Protein AF-U3U1F2-F1 (afdb_monomer_lite)

Secondary structure (DSSP, 8-state):
--HHHHHHHHHS-PPP-------SSS-HHHHHHHHHH---HHHHHHHHHHTTSTTTT---TT-PPPPPPPHHHHHHHHHHHHHHHHHHHHTT--SS--EE-TT-PEEPHHHHT-HHHHHHHHHHHTTS-HHHHHHHHHHHTT--

Foldseek 3Di:
DPVLVVVVVVPDPDDDQDEPPPPPDPCSLVLQLVLQQDPDVVVSVVSVVLCPPPCNPPDDPPPDDDDDGDPVSSVVSSVSRVVSNVVCVVVPPPDPPFDADPVGDTDDPVVSVPVVVVVVLCVVPVVDDPVRVVVVCVVVVPPD

pLDDT: mean 78.02, std 14.16, range [33.44, 95.81]

Sequence (144 aa):
MEPAIERLAQEYNVIIFPVSVVNDGGDAVEKIVPLLCQKDPVRRATGWQALFRADAGMSVPGHAAGAPIDAACQKAAKAAVAVNDLGFRQFGFEGTPWVLTDTGFRLSTGLLAEPARIDLFLKTTDPMSPEQADRFLKTVNTRE

Structure (mmCIF, N/CA/C/O backbone):
data_AF-U3U1F2-F1
#
_entry.id   AF-U3U1F2-F1
#
loop_
_atom_site.group_PDB
_atom_site.id
_atom_site.type_symbol
_atom_site.label_atom_id
_atom_site.label_alt_id
_atom_site.label_comp_id
_atom_site.label_asym_id
_atom_site.label_entity_id
_atom_site.label_seq_id
_atom_site.pdbx_PDB_ins_code
_atom_site.Cartn_x
_atom_site.Cartn_y
_atom_site.Cartn_z
_atom_site.occupancy
_atom_site.B_iso_or_equiv
_atom_site.auth_seq_id
_atom_site.auth_comp_id
_atom_site.auth_asym_id
_atom_site.auth_atom_id
_atom_site.pdbx_PDB_model_num
ATOM 1 N N . MET A 1 1 ? -5.049 3.228 -8.325 1.00 64.44 1 MET A N 1
ATOM 2 C CA . MET A 1 1 ? -5.112 2.682 -6.954 1.00 64.44 1 MET A CA 1
ATOM 3 C C . MET A 1 1 ? -6.577 2.446 -6.650 1.00 64.44 1 MET A C 1
ATOM 5 O O . MET A 1 1 ? -7.394 3.098 -7.291 1.00 64.44 1 MET A O 1
ATOM 9 N N . GLU A 1 2 ? -6.944 1.515 -5.771 1.00 70.44 2 GLU A N 1
ATOM 10 C CA . GLU A 1 2 ? -8.364 1.376 -5.423 1.00 70.44 2 GLU A CA 1
ATOM 11 C C . GLU A 1 2 ? -8.921 2.718 -4.902 1.00 70.44 2 GLU A C 1
ATOM 13 O O . GLU A 1 2 ? -8.243 3.369 -4.097 1.00 70.44 2 GLU A O 1
ATOM 18 N N . PRO A 1 3 ? -10.125 3.154 -5.329 1.00 75.50 3 PRO A N 1
ATOM 19 C CA . PRO A 1 3 ? -10.642 4.494 -5.023 1.00 75.50 3 PRO A CA 1
ATOM 20 C C . PRO A 1 3 ? -10.702 4.828 -3.527 1.00 75.50 3 PRO A C 1
ATOM 22 O O . PRO A 1 3 ? -10.510 5.978 -3.136 1.00 75.50 3 PRO A O 1
ATOM 25 N N . ALA A 1 4 ? -10.947 3.824 -2.681 1.00 75.19 4 ALA A N 1
ATOM 26 C CA . ALA A 1 4 ? -10.991 3.994 -1.232 1.00 75.19 4 ALA A CA 1
ATOM 27 C C . ALA A 1 4 ? -9.611 4.357 -0.650 1.00 75.19 4 ALA A C 1
ATOM 29 O O . ALA A 1 4 ? -9.498 5.274 0.161 1.00 75.19 4 ALA A O 1
ATOM 30 N N . ILE A 1 5 ? -8.544 3.706 -1.127 1.00 80.06 5 ILE A N 1
ATOM 31 C CA . ILE A 1 5 ? -7.164 4.002 -0.715 1.00 80.06 5 ILE A CA 1
ATOM 32 C C . ILE A 1 5 ? -6.702 5.350 -1.280 1.00 80.06 5 ILE A C 1
ATOM 34 O O . ILE A 1 5 ? -5.983 6.085 -0.612 1.00 80.06 5 ILE A O 1
ATOM 38 N N . GLU A 1 6 ? -7.128 5.706 -2.496 1.00 80.00 6 GLU A N 1
ATOM 39 C CA . GLU A 1 6 ? -6.834 7.020 -3.081 1.00 80.00 6 GLU A CA 1
ATOM 40 C C . GLU A 1 6 ? -7.444 8.163 -2.279 1.00 80.00 6 GLU A C 1
ATOM 42 O O . GLU A 1 6 ? -6.756 9.145 -2.011 1.00 80.00 6 GLU A O 1
ATOM 47 N N . ARG A 1 7 ? -8.690 8.008 -1.828 1.00 78.62 7 ARG A N 1
ATOM 48 C CA . ARG A 1 7 ? -9.313 8.967 -0.915 1.00 78.62 7 ARG A CA 1
ATOM 49 C C . ARG A 1 7 ? -8.570 9.032 0.420 1.00 78.62 7 ARG A C 1
ATOM 51 O O . ARG A 1 7 ? -8.290 10.128 0.888 1.00 78.62 7 ARG A O 1
ATOM 58 N N . LEU A 1 8 ? -8.193 7.888 0.996 1.00 80.19 8 LEU A N 1
ATOM 59 C CA . LEU A 1 8 ? -7.416 7.850 2.240 1.00 80.19 8 LEU A CA 1
ATOM 60 C C . LEU A 1 8 ? -6.084 8.606 2.109 1.00 80.19 8 LEU A C 1
ATOM 62 O O . LEU A 1 8 ? -5.709 9.358 3.003 1.00 80.19 8 LEU A O 1
ATOM 66 N N . ALA A 1 9 ? -5.403 8.462 0.971 1.00 82.69 9 ALA A N 1
ATOM 67 C CA . ALA A 1 9 ? -4.129 9.120 0.693 1.00 82.69 9 ALA A CA 1
ATOM 68 C C . ALA A 1 9 ? -4.221 10.655 0.557 1.00 82.69 9 ALA A C 1
ATOM 70 O O . ALA A 1 9 ? -3.186 11.317 0.518 1.00 82.69 9 ALA A O 1
ATOM 71 N N . GLN A 1 10 ? -5.428 11.232 0.472 1.00 83.12 10 GLN A N 1
ATOM 72 C CA . GLN A 1 10 ? -5.620 12.690 0.491 1.00 83.12 10 GLN A CA 1
ATOM 73 C C . GLN A 1 10 ? -5.519 13.275 1.904 1.00 83.12 10 GLN A C 1
ATOM 75 O O . GLN A 1 10 ? -5.173 14.445 2.052 1.00 83.12 10 GLN A O 1
ATOM 80 N N . GLU A 1 11 ? -5.818 12.471 2.924 1.00 82.88 11 GLU A N 1
ATOM 81 C CA . GLU A 1 11 ? -5.876 12.903 4.326 1.00 82.88 11 GLU A CA 1
ATOM 82 C C . GLU A 1 11 ? -4.758 12.276 5.175 1.00 82.88 11 GLU A C 1
ATOM 84 O O . GLU A 1 11 ? -4.322 12.871 6.160 1.00 82.88 11 GLU A O 1
ATOM 89 N N . TYR A 1 12 ? -4.245 11.110 4.769 1.00 84.38 12 TYR A N 1
ATOM 90 C CA . TYR A 1 12 ? -3.254 10.338 5.515 1.00 84.38 12 TYR A CA 1
ATOM 91 C C . TYR A 1 12 ? -2.068 9.912 4.651 1.00 84.38 12 TYR A C 1
ATOM 93 O O . TYR A 1 12 ? -2.173 9.705 3.442 1.00 84.38 12 TYR A O 1
ATOM 101 N N . ASN A 1 13 ? -0.927 9.685 5.304 1.00 86.44 13 ASN A N 1
ATOM 102 C CA . ASN A 1 13 ? 0.215 9.042 4.666 1.00 86.44 13 ASN A CA 1
ATOM 103 C C . ASN A 1 13 ? -0.053 7.541 4.516 1.00 86.44 13 ASN A C 1
ATOM 105 O O . ASN A 1 13 ? -0.074 6.806 5.501 1.00 86.44 13 ASN A O 1
ATOM 109 N N . VAL A 1 14 ? -0.215 7.079 3.278 1.00 86.69 14 VAL A N 1
ATOM 110 C CA . VAL A 1 14 ? -0.409 5.656 2.974 1.00 86.69 14 VAL A CA 1
ATOM 111 C C . VAL A 1 14 ? 0.924 5.023 2.581 1.00 86.69 14 VAL A C 1
ATOM 113 O O . VAL A 1 14 ? 1.547 5.419 1.594 1.00 86.69 14 VAL A O 1
ATOM 116 N N . ILE A 1 15 ? 1.346 4.007 3.335 1.00 89.81 15 ILE A N 1
ATOM 117 C CA . ILE A 1 15 ? 2.518 3.185 3.013 1.00 89.81 15 ILE A CA 1
ATOM 118 C C . ILE A 1 15 ? 2.037 1.892 2.356 1.00 89.81 15 ILE A C 1
ATOM 120 O O . ILE A 1 15 ? 1.273 1.129 2.941 1.00 89.81 15 ILE A O 1
ATOM 124 N N . ILE A 1 16 ? 2.500 1.643 1.132 1.00 89.19 16 ILE A N 1
ATOM 125 C CA . ILE A 1 16 ? 2.131 0.455 0.359 1.00 89.19 16 ILE A CA 1
ATOM 126 C C . ILE A 1 16 ? 3.230 -0.597 0.502 1.00 89.19 16 ILE A C 1
ATOM 128 O O . ILE A 1 16 ? 4.377 -0.360 0.119 1.00 89.19 16 ILE A O 1
ATOM 132 N N . PHE A 1 17 ? 2.854 -1.779 0.987 1.00 91.94 17 PHE A N 1
ATOM 133 C CA . PHE A 1 17 ? 3.695 -2.975 1.003 1.00 91.94 17 PHE A CA 1
ATOM 134 C C . PHE A 1 17 ? 3.215 -3.929 -0.094 1.00 91.94 17 PHE A C 1
ATOM 136 O O . PHE A 1 17 ? 2.248 -4.662 0.114 1.00 91.94 17 PHE A O 1
ATOM 143 N N . PRO A 1 18 ? 3.822 -3.898 -1.292 1.00 91.00 18 PRO A N 1
ATOM 144 C CA . PRO A 1 18 ? 3.347 -4.717 -2.393 1.00 91.00 18 PRO A CA 1
ATOM 145 C C . PRO A 1 18 ? 3.671 -6.193 -2.170 1.00 91.00 18 PRO A C 1
ATOM 147 O O . PRO A 1 18 ? 4.770 -6.532 -1.723 1.00 91.00 18 PRO A O 1
ATOM 150 N N . VAL A 1 19 ? 2.719 -7.041 -2.544 1.00 91.00 19 VAL A N 1
ATOM 151 C CA . VAL A 1 19 ? 2.785 -8.504 -2.486 1.00 91.00 19 VAL A CA 1
ATOM 152 C C . VAL A 1 19 ? 2.501 -9.093 -3.868 1.00 91.00 19 VAL A C 1
ATOM 154 O O . VAL A 1 19 ? 1.889 -8.440 -4.713 1.00 91.00 19 VAL A O 1
ATOM 157 N N . SER A 1 20 ? 2.942 -10.326 -4.102 1.00 87.62 20 SER A N 1
ATOM 158 C CA . SER A 1 20 ? 2.751 -11.087 -5.345 1.00 87.62 20 SER A CA 1
ATOM 159 C C . SER A 1 20 ? 1.801 -12.284 -5.190 1.00 87.62 20 SER A C 1
ATOM 161 O O . SER A 1 20 ? 1.759 -13.175 -6.030 1.00 87.62 20 SER A O 1
ATOM 163 N N . VAL A 1 21 ? 1.019 -12.310 -4.106 1.00 76.31 21 VAL A N 1
ATOM 164 C CA . VAL A 1 21 ? 0.185 -13.456 -3.697 1.00 76.31 21 VAL A CA 1
ATOM 165 C C . VAL A 1 21 ? -1.023 -13.736 -4.600 1.00 76.31 21 VAL A C 1
ATOM 167 O O . VAL A 1 21 ? -1.536 -14.853 -4.584 1.00 76.31 21 VAL A O 1
ATOM 170 N N . VAL A 1 22 ? -1.460 -12.759 -5.400 1.00 64.31 22 VAL A N 1
ATOM 171 C CA . VAL A 1 22 ? -2.553 -12.918 -6.368 1.00 64.31 22 VAL A CA 1
ATOM 172 C C . VAL A 1 22 ? -1.946 -13.283 -7.726 1.00 64.31 22 VAL A C 1
ATOM 174 O O . VAL A 1 22 ? -1.434 -12.430 -8.449 1.00 64.31 22 VAL A O 1
ATOM 177 N N . ASN A 1 23 ? -1.958 -14.575 -8.056 1.00 52.53 23 ASN A N 1
ATOM 178 C CA . ASN A 1 23 ? -1.383 -15.132 -9.288 1.00 52.53 23 ASN A CA 1
ATOM 179 C C . ASN A 1 23 ? -2.343 -15.037 -10.494 1.00 52.53 23 ASN A C 1
ATOM 181 O O . ASN A 1 23 ? -2.413 -15.953 -11.312 1.00 52.53 23 ASN A O 1
ATOM 185 N N . ASP A 1 24 ? -3.045 -13.917 -10.657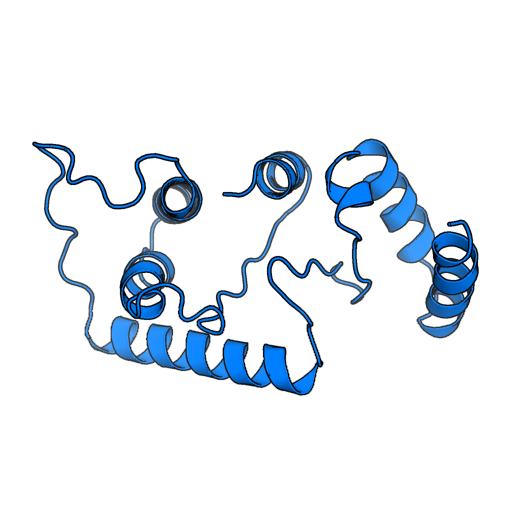 1.00 51.47 24 ASP A N 1
ATOM 186 C CA . ASP A 1 24 ? -4.050 -13.727 -11.718 1.00 51.47 24 ASP A CA 1
ATOM 187 C C . ASP A 1 24 ? -3.418 -13.368 -13.086 1.00 51.47 24 ASP A C 1
ATOM 189 O O . ASP A 1 24 ? -3.972 -12.587 -13.856 1.00 51.47 24 ASP A O 1
ATOM 193 N N . GLY A 1 25 ? -2.227 -13.899 -13.403 1.00 49.56 25 GLY A N 1
ATOM 194 C CA . GLY A 1 25 ? -1.560 -13.640 -14.692 1.00 49.56 25 GLY A CA 1
ATOM 195 C C . GLY A 1 25 ? -0.026 -13.614 -14.705 1.00 49.56 25 GLY A C 1
ATOM 196 O O . GLY A 1 25 ? 0.555 -13.469 -15.774 1.00 49.56 25 GLY A O 1
ATOM 197 N N . GLY A 1 26 ? 0.644 -13.787 -13.559 1.00 54.28 26 GLY A N 1
ATOM 198 C CA . GLY A 1 26 ? 2.067 -14.166 -13.494 1.00 54.28 26 GLY A CA 1
ATOM 199 C C . GLY A 1 26 ? 3.134 -13.060 -13.565 1.00 54.28 26 GLY A C 1
ATOM 200 O O . GLY A 1 26 ? 4.314 -13.393 -13.515 1.00 54.28 26 GLY A O 1
ATOM 201 N N . ASP A 1 27 ? 2.782 -11.771 -13.616 1.00 73.69 27 ASP A N 1
ATOM 202 C CA . ASP A 1 27 ? 3.761 -10.680 -13.822 1.00 73.69 27 ASP A CA 1
ATOM 203 C C . ASP A 1 27 ? 3.747 -9.569 -12.749 1.00 73.69 27 ASP A C 1
ATOM 205 O O . ASP A 1 27 ? 4.385 -8.527 -12.925 1.00 73.69 27 ASP A O 1
ATOM 209 N N . ALA A 1 28 ? 3.056 -9.762 -11.616 1.00 79.88 28 ALA A N 1
ATOM 210 C CA . ALA A 1 28 ? 2.894 -8.725 -10.588 1.00 79.88 28 ALA A CA 1
ATOM 211 C C . ALA A 1 28 ? 4.242 -8.123 -10.144 1.00 79.88 28 ALA A C 1
ATOM 213 O O . ALA A 1 28 ? 4.401 -6.904 -10.066 1.00 79.88 28 ALA A O 1
ATOM 214 N N . VAL A 1 29 ? 5.252 -8.975 -9.937 1.00 87.06 29 VAL A N 1
ATOM 215 C CA . VAL A 1 29 ? 6.614 -8.550 -9.579 1.00 87.06 29 VAL A CA 1
ATOM 216 C C . VAL A 1 29 ? 7.233 -7.666 -10.667 1.00 87.06 29 VAL A C 1
ATOM 218 O O . VAL A 1 29 ? 7.885 -6.674 -10.347 1.00 87.06 29 VAL A O 1
ATOM 221 N N . GLU A 1 30 ? 7.024 -7.980 -11.946 1.00 84.94 30 GLU A N 1
ATOM 222 C CA . GLU A 1 30 ? 7.571 -7.211 -13.071 1.00 84.94 30 GLU A CA 1
ATOM 223 C C . GLU A 1 30 ? 6.943 -5.820 -13.173 1.00 84.94 30 GLU A C 1
ATOM 225 O O . GLU A 1 30 ? 7.642 -4.856 -13.478 1.00 84.94 30 GLU A O 1
ATOM 230 N N . LYS A 1 31 ? 5.657 -5.695 -12.832 1.00 84.19 31 LYS A N 1
ATOM 231 C CA . LYS A 1 31 ? 4.939 -4.413 -12.754 1.00 84.19 31 LYS A CA 1
ATOM 232 C C . LYS A 1 31 ? 5.325 -3.583 -11.525 1.00 84.19 31 LYS A C 1
ATOM 234 O O . LYS A 1 31 ? 5.408 -2.359 -11.607 1.00 84.19 31 LYS A O 1
ATOM 239 N N . ILE A 1 32 ? 5.588 -4.234 -10.391 1.00 88.38 32 ILE A N 1
ATOM 240 C CA . ILE A 1 32 ? 5.925 -3.580 -9.114 1.00 88.38 32 ILE A CA 1
ATOM 241 C C . ILE A 1 32 ? 7.368 -3.056 -9.095 1.00 88.38 32 ILE A C 1
ATOM 243 O O . ILE A 1 32 ? 7.629 -1.957 -8.601 1.00 88.38 32 ILE A O 1
ATOM 247 N N . VAL A 1 33 ? 8.324 -3.826 -9.620 1.00 90.31 33 VAL A N 1
ATOM 248 C CA . VAL A 1 33 ? 9.761 -3.506 -9.556 1.00 90.31 33 VAL A CA 1
ATOM 249 C C . VAL A 1 33 ? 10.106 -2.105 -10.099 1.00 90.31 33 VAL A C 1
ATOM 251 O O . VAL A 1 33 ? 10.814 -1.375 -9.399 1.00 90.31 33 VAL A O 1
ATOM 254 N N . PRO A 1 34 ? 9.606 -1.664 -11.273 1.00 89.88 34 PRO A N 1
ATOM 255 C CA . PRO A 1 34 ? 9.831 -0.308 -11.770 1.00 89.88 34 PRO A CA 1
ATOM 256 C C . PRO A 1 34 ? 9.359 0.785 -10.808 1.00 89.88 34 PRO A C 1
ATOM 258 O O . PRO A 1 34 ? 10.005 1.826 -10.703 1.00 89.88 34 PRO A O 1
ATOM 261 N N . LEU A 1 35 ? 8.264 0.550 -10.078 1.00 89.81 35 LEU A N 1
ATOM 262 C CA . LEU A 1 35 ? 7.730 1.509 -9.112 1.00 89.81 35 LEU A CA 1
ATOM 263 C C . LEU A 1 35 ? 8.597 1.584 -7.860 1.00 89.81 35 LEU A C 1
ATOM 265 O O . LEU A 1 35 ? 8.922 2.679 -7.406 1.00 89.81 35 LEU A O 1
ATOM 269 N N . LEU A 1 36 ? 9.036 0.440 -7.333 1.00 92.00 36 LEU A N 1
ATOM 270 C CA . LEU A 1 36 ? 9.955 0.408 -6.192 1.00 92.00 36 LEU A CA 1
ATOM 271 C C . LEU A 1 36 ? 11.303 1.069 -6.519 1.00 92.00 36 LEU A C 1
ATOM 273 O O . LEU A 1 36 ? 11.898 1.710 -5.656 1.00 92.00 36 LEU A O 1
ATOM 277 N N . CYS A 1 37 ? 11.750 0.975 -7.774 1.00 92.62 37 CYS A N 1
ATOM 278 C CA . CYS A 1 37 ? 12.983 1.605 -8.247 1.00 92.62 37 CYS A CA 1
ATOM 279 C C . CYS A 1 37 ? 12.833 3.059 -8.716 1.00 92.62 37 CYS A C 1
ATOM 281 O O . CYS A 1 37 ? 13.840 3.733 -8.953 1.00 92.62 37 CYS A O 1
ATOM 283 N N . GLN A 1 38 ? 11.610 3.577 -8.841 1.00 91.12 38 GLN A N 1
ATOM 284 C CA . GLN A 1 38 ? 11.377 4.962 -9.237 1.00 91.12 38 GLN A CA 1
ATOM 285 C C . GLN A 1 38 ? 11.838 5.900 -8.121 1.00 91.12 38 GLN A C 1
ATOM 287 O O . GLN A 1 38 ? 11.267 5.866 -7.041 1.00 91.12 38 GLN A O 1
ATOM 292 N N . LYS A 1 39 ? 12.844 6.753 -8.348 1.00 88.50 39 LYS A N 1
ATOM 293 C CA . LYS A 1 39 ? 13.384 7.663 -7.315 1.00 88.50 39 LYS A CA 1
ATOM 294 C C . LYS A 1 39 ? 12.516 8.900 -7.087 1.00 88.50 39 LYS A C 1
ATOM 296 O O . LYS A 1 39 ? 12.472 9.400 -5.968 1.00 88.50 39 LYS A O 1
ATOM 301 N N . ASP A 1 40 ? 11.827 9.363 -8.126 1.00 89.31 40 ASP A N 1
ATOM 302 C CA . ASP A 1 40 ? 10.930 10.514 -8.049 1.00 89.31 40 ASP A CA 1
ATOM 303 C C . ASP A 1 40 ? 9.619 10.116 -7.337 1.00 89.31 40 ASP A C 1
ATOM 305 O O . ASP A 1 40 ? 8.906 9.232 -7.824 1.00 89.31 40 ASP A O 1
ATOM 309 N N . PRO A 1 41 ? 9.277 10.733 -6.191 1.00 85.25 41 PRO A N 1
ATOM 310 C CA . PRO A 1 41 ? 8.108 10.347 -5.406 1.00 85.25 41 PRO A CA 1
ATOM 311 C C . PRO A 1 41 ? 6.780 10.613 -6.128 1.00 85.25 41 PRO A C 1
ATOM 313 O O . PRO A 1 41 ? 5.848 9.826 -5.979 1.00 85.25 41 PRO A O 1
ATOM 316 N N . VAL A 1 42 ? 6.695 11.661 -6.954 1.00 86.56 42 VAL A N 1
ATOM 317 C CA . VAL A 1 42 ? 5.479 12.005 -7.708 1.00 86.56 42 VAL A CA 1
ATOM 318 C C . VAL A 1 42 ? 5.257 10.995 -8.829 1.00 86.56 42 VAL A C 1
ATOM 320 O O . VAL A 1 42 ? 4.152 10.471 -8.992 1.00 86.56 42 VAL A O 1
ATOM 323 N N . ARG A 1 43 ? 6.319 10.643 -9.565 1.00 86.44 43 ARG A N 1
ATOM 324 C CA . ARG A 1 43 ? 6.254 9.587 -10.591 1.00 86.44 43 ARG A CA 1
ATOM 325 C C . ARG A 1 43 ? 5.958 8.227 -9.976 1.00 86.44 43 ARG A C 1
ATOM 327 O O . ARG A 1 43 ? 5.220 7.447 -10.570 1.00 86.44 43 ARG A O 1
ATOM 334 N N . ARG A 1 44 ? 6.502 7.946 -8.789 1.00 87.44 44 ARG A N 1
ATOM 335 C CA . ARG A 1 44 ? 6.231 6.708 -8.052 1.00 87.44 44 ARG A CA 1
ATOM 336 C C . ARG A 1 44 ? 4.756 6.617 -7.665 1.00 87.44 44 ARG A C 1
ATOM 338 O O . ARG A 1 44 ? 4.123 5.614 -7.976 1.00 87.44 44 ARG A O 1
ATOM 345 N N . ALA A 1 45 ? 4.203 7.662 -7.048 1.00 83.62 45 ALA A N 1
ATOM 346 C CA . ALA A 1 45 ? 2.791 7.720 -6.667 1.00 83.62 45 ALA A CA 1
ATOM 347 C C . ALA A 1 45 ? 1.858 7.598 -7.885 1.00 83.62 45 ALA A C 1
ATOM 349 O O . ALA A 1 45 ? 0.934 6.787 -7.882 1.00 83.62 45 ALA A O 1
ATOM 350 N N . THR A 1 46 ? 2.156 8.326 -8.965 1.00 84.62 46 THR A N 1
ATOM 351 C CA . THR A 1 46 ? 1.393 8.250 -10.224 1.00 84.62 46 THR A CA 1
ATOM 352 C C . THR A 1 46 ? 1.456 6.846 -10.834 1.00 84.62 46 THR A C 1
ATOM 354 O O . THR A 1 46 ? 0.449 6.324 -11.308 1.00 84.62 46 THR A O 1
ATOM 357 N N . GLY A 1 47 ? 2.622 6.196 -10.789 1.00 85.31 47 GLY A N 1
ATOM 358 C CA . GLY A 1 47 ? 2.788 4.826 -11.267 1.00 85.31 47 GLY A CA 1
ATOM 359 C C . GLY A 1 47 ? 1.989 3.805 -10.448 1.00 85.31 47 GLY A C 1
ATOM 360 O O . GLY A 1 47 ? 1.334 2.942 -11.028 1.00 85.31 47 GLY A O 1
ATOM 361 N N . TRP A 1 48 ? 1.944 3.950 -9.117 1.00 85.50 48 TRP A N 1
ATOM 362 C CA . TRP A 1 48 ? 1.056 3.149 -8.262 1.00 85.50 48 TRP A CA 1
ATOM 363 C C . TRP A 1 48 ? -0.418 3.357 -8.599 1.00 85.50 48 TRP A C 1
ATOM 365 O O . TRP A 1 48 ? -1.197 2.406 -8.606 1.00 85.50 48 TRP A O 1
ATOM 375 N N . GLN A 1 49 ? -0.824 4.587 -8.916 1.00 81.75 49 GLN A N 1
ATOM 376 C CA . GLN A 1 49 ? -2.190 4.853 -9.354 1.00 81.75 49 GLN A CA 1
ATOM 377 C C . GLN A 1 49 ? -2.501 4.160 -10.685 1.00 81.75 49 GLN A C 1
ATOM 379 O O . GLN A 1 49 ? -3.565 3.546 -10.797 1.00 81.75 49 GLN A O 1
ATOM 384 N N . ALA A 1 50 ? -1.568 4.217 -11.639 1.00 81.31 50 ALA A N 1
ATOM 385 C CA . ALA A 1 50 ? -1.708 3.654 -12.978 1.00 81.31 50 ALA A CA 1
ATOM 386 C C . ALA A 1 50 ? -1.910 2.131 -12.985 1.00 81.31 50 ALA A C 1
ATOM 388 O O . ALA A 1 50 ? -2.661 1.650 -13.824 1.00 81.31 50 ALA A O 1
ATOM 389 N N . LEU A 1 51 ? -1.336 1.382 -12.031 1.00 77.19 51 LEU A N 1
ATOM 390 C CA . LEU A 1 51 ? -1.507 -0.080 -11.952 1.00 77.19 51 LEU A CA 1
ATOM 391 C C . LEU A 1 51 ? -2.961 -0.552 -11.799 1.00 77.19 51 LEU A C 1
ATOM 393 O O . LEU A 1 51 ? -3.248 -1.700 -12.114 1.00 77.19 51 LEU A O 1
ATOM 397 N N . PHE A 1 52 ? -3.865 0.303 -11.314 1.00 71.31 52 PHE A N 1
ATOM 398 C CA . PHE A 1 52 ? -5.265 -0.065 -11.061 1.00 71.31 52 PHE A CA 1
ATOM 399 C C . PHE A 1 52 ? -6.254 0.725 -11.923 1.00 71.31 52 PHE A C 1
ATOM 401 O O . PHE A 1 52 ? -7.447 0.752 -11.625 1.00 71.31 52 PHE A O 1
ATOM 408 N N . ARG A 1 53 ? -5.777 1.440 -12.945 1.00 68.31 53 ARG A N 1
ATOM 409 C CA . ARG A 1 53 ? -6.684 2.048 -13.920 1.00 68.31 53 ARG A CA 1
ATOM 410 C C . ARG A 1 53 ? -7.214 0.963 -14.857 1.00 68.31 53 ARG A C 1
ATOM 412 O O . ARG A 1 53 ? -6.550 -0.040 -15.085 1.00 68.31 53 ARG A O 1
ATOM 419 N N . ALA A 1 54 ? -8.409 1.164 -15.408 1.00 56.94 54 ALA A N 1
ATOM 420 C CA . ALA A 1 54 ? -9.036 0.195 -16.313 1.00 56.94 54 ALA A CA 1
ATOM 421 C C . ALA A 1 54 ? -8.219 -0.059 -17.600 1.00 56.94 54 ALA A C 1
ATOM 423 O O . ALA A 1 54 ? -8.420 -1.067 -18.268 1.00 56.94 54 ALA A O 1
ATOM 424 N N . ASP A 1 55 ? -7.293 0.842 -17.938 1.00 56.16 55 ASP A N 1
ATOM 425 C CA . ASP A 1 55 ? -6.341 0.735 -19.044 1.00 56.16 55 ASP A CA 1
ATOM 426 C C . ASP A 1 55 ? -4.965 0.184 -18.630 1.00 56.16 55 ASP A C 1
ATOM 428 O O . ASP A 1 55 ? -4.050 0.141 -19.455 1.00 56.16 55 ASP A O 1
ATOM 432 N N . ALA A 1 56 ? -4.797 -0.267 -17.381 1.00 56.06 56 ALA A N 1
ATOM 433 C CA . ALA A 1 56 ? -3.554 -0.852 -16.893 1.00 56.06 56 ALA A CA 1
ATOM 434 C C . ALA A 1 56 ? -3.183 -2.100 -17.715 1.00 56.06 56 ALA A C 1
ATOM 436 O O . ALA A 1 56 ? -3.805 -3.153 -17.603 1.00 56.06 56 ALA A O 1
ATOM 437 N N . GLY A 1 57 ? -2.155 -1.974 -18.559 1.00 51.59 57 GLY A N 1
ATOM 438 C CA . GLY A 1 57 ? -1.705 -3.028 -19.477 1.00 51.59 57 GLY A CA 1
ATOM 439 C C . GLY A 1 57 ? -2.046 -2.783 -20.951 1.00 51.59 57 GLY A C 1
ATOM 440 O O . GLY A 1 57 ? -1.502 -3.471 -21.813 1.00 51.59 57 GLY A O 1
ATOM 441 N N . MET A 1 58 ? -2.862 -1.773 -21.277 1.00 46.00 58 MET A N 1
ATOM 442 C CA . MET A 1 58 ? -3.001 -1.308 -22.658 1.00 46.00 58 MET A CA 1
ATOM 443 C C . MET A 1 58 ? -1.769 -0.483 -23.042 1.00 46.00 58 MET A C 1
ATOM 445 O O . MET A 1 58 ? -1.453 0.528 -22.417 1.00 46.00 58 MET A O 1
ATOM 449 N N . SER A 1 59 ? -1.047 -0.916 -24.077 1.00 46.50 59 SER A N 1
ATOM 450 C CA . SER A 1 59 ? 0.069 -0.138 -24.621 1.00 46.50 59 SER A CA 1
ATOM 451 C C . SER A 1 59 ? -0.473 1.130 -25.270 1.00 46.50 59 SER A C 1
ATOM 453 O O . SER A 1 59 ? -1.056 1.077 -26.350 1.00 46.50 59 SER A O 1
ATOM 455 N N . VAL A 1 60 ? -0.297 2.273 -24.612 1.00 45.00 60 VAL A N 1
ATOM 456 C CA . VAL A 1 60 ? -0.655 3.573 -25.183 1.00 45.00 60 VAL A CA 1
ATOM 457 C C . VAL A 1 60 ? 0.423 3.955 -26.208 1.00 45.00 60 VAL A C 1
ATOM 459 O O . VAL A 1 60 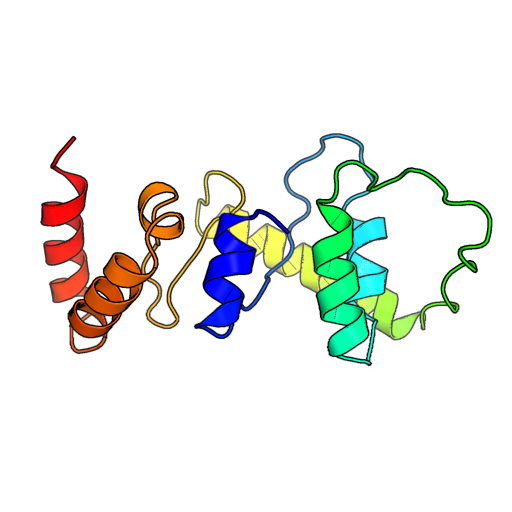? 1.590 4.101 -25.823 1.00 45.00 60 VAL A O 1
ATOM 462 N N . PRO A 1 61 ? 0.091 4.130 -27.502 1.00 33.44 61 PRO A N 1
ATOM 463 C CA . PRO A 1 61 ? 1.064 4.560 -28.501 1.00 33.44 61 PRO A CA 1
ATOM 464 C C . PRO A 1 61 ? 1.706 5.891 -28.079 1.00 33.44 61 PRO A C 1
ATOM 466 O O . PRO A 1 61 ? 1.004 6.857 -27.794 1.00 33.44 61 PRO A O 1
ATOM 469 N N . GLY A 1 62 ? 3.040 5.935 -28.004 1.00 44.62 62 GLY A N 1
ATOM 470 C CA . GLY A 1 62 ? 3.800 7.125 -27.592 1.00 44.62 62 GLY A CA 1
ATOM 471 C C . GLY A 1 62 ? 4.277 7.143 -26.134 1.00 44.62 62 GLY A C 1
ATOM 472 O O . GLY A 1 62 ? 5.019 8.052 -25.766 1.00 44.62 62 GLY A O 1
ATOM 473 N N . HIS A 1 63 ? 3.932 6.148 -25.306 1.00 45.25 63 HIS A N 1
ATOM 474 C CA . HIS A 1 63 ? 4.600 5.969 -24.013 1.00 45.25 63 HIS A CA 1
ATOM 475 C C . HIS A 1 63 ? 5.989 5.358 -24.223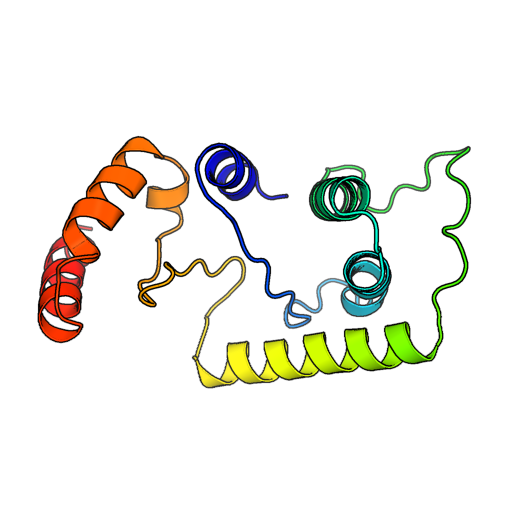 1.00 45.25 63 HIS A C 1
ATOM 477 O O . HIS A 1 63 ? 6.126 4.221 -24.672 1.00 45.25 63 HIS A O 1
ATOM 483 N N . ALA A 1 64 ? 7.028 6.138 -23.925 1.00 46.81 64 ALA A N 1
ATOM 484 C CA . ALA A 1 64 ? 8.409 5.685 -23.996 1.00 46.81 64 ALA A CA 1
ATOM 485 C C . ALA A 1 64 ? 8.617 4.470 -23.079 1.00 46.81 64 ALA A C 1
ATOM 487 O O . ALA A 1 64 ? 8.180 4.481 -21.925 1.00 46.81 64 ALA A O 1
ATOM 488 N N . ALA A 1 65 ? 9.315 3.446 -23.584 1.00 51.94 65 ALA A N 1
ATOM 489 C CA . ALA A 1 65 ? 9.827 2.369 -22.747 1.00 51.94 65 ALA A CA 1
ATOM 490 C C . ALA A 1 65 ? 10.571 2.996 -21.559 1.00 51.94 65 ALA A C 1
ATOM 492 O O . ALA A 1 65 ? 11.421 3.871 -21.748 1.00 51.94 65 ALA A O 1
ATOM 493 N N . GLY A 1 66 ? 10.185 2.609 -20.340 1.00 58.75 66 GLY A N 1
ATOM 494 C CA . GLY A 1 66 ? 10.774 3.153 -19.121 1.00 58.75 66 GLY A CA 1
ATOM 495 C C . GLY A 1 66 ? 12.298 3.047 -19.163 1.00 58.75 66 GLY A C 1
ATOM 496 O O . GLY A 1 66 ? 12.845 2.102 -19.731 1.00 58.75 66 GLY A O 1
ATOM 497 N N . ALA A 1 67 ? 12.985 4.033 -18.580 1.00 64.81 67 ALA A N 1
ATOM 498 C CA . ALA A 1 67 ? 14.439 4.001 -18.486 1.00 64.81 67 ALA A CA 1
ATOM 499 C C . ALA A 1 67 ? 14.908 2.657 -17.885 1.00 64.81 67 ALA A C 1
ATOM 501 O O . ALA A 1 67 ? 14.245 2.148 -16.973 1.00 64.81 67 ALA A O 1
ATOM 502 N N . PRO A 1 68 ? 16.026 2.085 -18.370 1.00 74.56 68 PRO A N 1
ATOM 503 C CA . PRO A 1 68 ? 16.525 0.821 -17.856 1.00 74.56 68 PRO A CA 1
ATOM 504 C C . PRO A 1 68 ? 16.728 0.902 -16.341 1.00 74.56 68 PRO A C 1
ATOM 506 O O . PRO A 1 68 ? 17.312 1.856 -15.822 1.00 74.56 68 PRO A O 1
ATOM 509 N N . ILE A 1 69 ? 16.207 -0.097 -15.634 1.00 84.12 69 ILE A N 1
ATOM 510 C CA . ILE A 1 69 ? 16.290 -0.180 -14.178 1.00 84.12 69 ILE A CA 1
ATOM 511 C C . ILE A 1 69 ? 17.681 -0.687 -13.805 1.00 84.12 69 ILE A C 1
ATOM 513 O O . ILE A 1 69 ? 18.163 -1.670 -14.363 1.00 84.12 69 ILE A O 1
ATOM 517 N N . ASP A 1 70 ? 18.312 -0.023 -12.840 1.00 91.25 70 ASP A N 1
ATOM 518 C CA . ASP A 1 70 ? 19.571 -0.478 -12.257 1.00 91.25 70 ASP A CA 1
ATOM 519 C C . ASP A 1 70 ? 19.441 -1.908 -11.693 1.00 91.25 70 ASP A C 1
ATOM 521 O O . ASP A 1 70 ? 18.506 -2.219 -10.950 1.00 91.25 70 ASP A O 1
ATOM 525 N N . ALA A 1 71 ? 20.398 -2.779 -12.021 1.00 91.56 71 ALA A N 1
ATOM 526 C CA . ALA A 1 71 ? 20.338 -4.197 -11.672 1.00 91.56 71 ALA A CA 1
ATOM 527 C C . ALA A 1 71 ? 20.367 -4.440 -10.152 1.00 91.56 71 ALA A C 1
ATOM 529 O O . ALA A 1 71 ? 19.716 -5.369 -9.659 1.00 91.56 71 ALA A O 1
ATOM 530 N N . ALA A 1 72 ? 21.085 -3.604 -9.391 1.00 94.81 72 ALA A N 1
ATOM 531 C CA . ALA A 1 72 ? 21.110 -3.711 -7.936 1.00 94.81 72 ALA A CA 1
ATOM 532 C C . ALA A 1 72 ? 19.749 -3.322 -7.340 1.00 94.81 72 ALA A C 1
ATOM 534 O O . ALA A 1 72 ? 19.226 -4.046 -6.487 1.00 94.81 72 ALA A O 1
ATOM 535 N N . CYS A 1 73 ? 19.129 -2.253 -7.847 1.00 94.31 73 CYS A N 1
ATOM 536 C CA . CYS A 1 73 ? 17.772 -1.874 -7.466 1.00 94.31 73 CYS A CA 1
ATOM 537 C C . CYS A 1 73 ? 16.755 -2.966 -7.807 1.00 94.31 73 CYS A C 1
ATOM 539 O O . CYS A 1 73 ? 15.956 -3.347 -6.955 1.00 94.31 73 CYS A O 1
ATOM 541 N N . GLN A 1 74 ? 16.818 -3.531 -9.015 1.00 93.44 74 GLN A N 1
ATOM 542 C CA . GLN A 1 74 ? 15.932 -4.617 -9.426 1.00 93.44 74 GLN A CA 1
ATOM 543 C C . GLN A 1 74 ? 16.025 -5.816 -8.472 1.00 93.44 74 GLN A C 1
ATOM 545 O O . GLN A 1 74 ? 14.998 -6.366 -8.069 1.00 93.44 74 GLN A O 1
ATOM 550 N N . LYS A 1 75 ? 17.242 -6.215 -8.078 1.00 94.75 75 LYS A N 1
ATOM 551 C CA . LYS A 1 75 ? 17.454 -7.297 -7.107 1.00 94.75 75 LYS A CA 1
ATOM 552 C C . LYS A 1 75 ? 16.862 -6.954 -5.736 1.00 94.75 75 LYS A C 1
ATOM 554 O O . LYS A 1 75 ? 16.173 -7.790 -5.154 1.00 94.75 75 LYS A O 1
ATOM 559 N N . ALA A 1 76 ? 17.102 -5.741 -5.237 1.00 95.81 76 ALA A N 1
ATOM 560 C CA . ALA A 1 76 ? 16.582 -5.288 -3.948 1.00 95.81 76 ALA A CA 1
ATOM 561 C C . ALA A 1 76 ? 15.045 -5.204 -3.935 1.00 95.81 76 ALA A C 1
ATOM 563 O O . ALA A 1 76 ? 14.415 -5.674 -2.993 1.00 95.81 76 ALA A O 1
ATOM 564 N N . ALA A 1 77 ? 14.435 -4.684 -5.002 1.00 93.94 77 ALA A N 1
ATOM 565 C CA . ALA A 1 77 ? 12.986 -4.587 -5.149 1.00 93.94 77 ALA A CA 1
ATOM 566 C C . ALA A 1 77 ? 12.319 -5.971 -5.157 1.00 93.94 77 ALA A C 1
ATOM 568 O O . ALA A 1 77 ? 11.344 -6.188 -4.440 1.00 93.94 77 ALA A O 1
ATOM 569 N N . LYS A 1 78 ? 12.878 -6.937 -5.901 1.00 93.12 78 LYS A N 1
ATOM 570 C CA . LYS A 1 78 ? 12.396 -8.329 -5.891 1.00 93.12 78 LYS A CA 1
ATOM 571 C C . LYS A 1 78 ? 12.489 -8.958 -4.498 1.00 93.12 78 LYS A C 1
ATOM 573 O O . LYS A 1 78 ? 11.554 -9.623 -4.066 1.00 93.12 78 LYS A O 1
ATOM 578 N N . ALA A 1 79 ? 13.593 -8.724 -3.787 1.00 94.31 79 ALA A N 1
ATOM 579 C CA . ALA A 1 79 ? 13.758 -9.212 -2.420 1.00 94.31 79 ALA A CA 1
ATOM 580 C C . ALA A 1 79 ? 12.748 -8.573 -1.451 1.00 94.31 79 ALA A C 1
ATOM 582 O O . ALA A 1 79 ? 12.182 -9.279 -0.624 1.00 94.31 79 ALA A O 1
ATOM 583 N N . ALA A 1 80 ? 12.475 -7.271 -1.581 1.00 95.12 80 ALA A N 1
ATOM 584 C CA . ALA A 1 80 ? 11.477 -6.579 -0.767 1.00 95.12 80 ALA A CA 1
ATOM 585 C C . ALA A 1 80 ? 10.071 -7.170 -0.959 1.00 95.12 80 ALA A C 1
ATOM 587 O O . ALA A 1 80 ? 9.391 -7.448 0.024 1.00 95.12 80 ALA A O 1
ATOM 588 N N . VAL A 1 81 ? 9.666 -7.443 -2.206 1.00 93.25 81 VAL A N 1
ATOM 589 C CA . VAL A 1 81 ? 8.386 -8.118 -2.489 1.00 93.25 81 VAL A CA 1
ATOM 590 C C . VAL A 1 81 ? 8.351 -9.513 -1.856 1.00 93.25 81 VAL A C 1
ATOM 592 O O . VAL A 1 81 ? 7.379 -9.853 -1.192 1.00 93.25 81 VAL A O 1
ATOM 595 N N . ALA A 1 82 ? 9.432 -10.293 -1.960 1.00 92.19 82 ALA A N 1
ATOM 596 C CA . ALA A 1 82 ? 9.496 -11.620 -1.345 1.00 92.19 82 ALA A CA 1
ATOM 597 C C . ALA A 1 82 ? 9.396 -11.584 0.196 1.00 92.19 82 ALA A C 1
ATOM 599 O O . ALA A 1 82 ? 8.764 -12.456 0.795 1.00 92.19 82 ALA A O 1
ATOM 600 N N . VAL A 1 83 ? 9.991 -10.574 0.845 1.00 94.81 83 VAL A N 1
ATOM 601 C CA . VAL A 1 83 ? 9.856 -10.352 2.296 1.00 94.81 83 VAL A CA 1
ATOM 602 C C . VAL A 1 83 ? 8.420 -9.971 2.655 1.00 94.81 83 VAL A C 1
ATOM 604 O O . VAL A 1 83 ? 7.873 -10.510 3.616 1.00 94.81 83 VAL A O 1
ATOM 607 N N . ASN A 1 84 ? 7.779 -9.108 1.864 1.00 93.50 84 ASN A N 1
ATOM 608 C CA . ASN A 1 84 ? 6.376 -8.753 2.071 1.00 93.50 84 ASN A CA 1
ATOM 609 C C . ASN A 1 84 ? 5.460 -9.973 1.916 1.00 93.50 84 ASN A C 1
ATOM 611 O O . ASN A 1 84 ? 4.565 -10.158 2.732 1.00 93.50 84 ASN A O 1
ATOM 615 N N . ASP A 1 85 ? 5.708 -10.842 0.933 1.00 91.81 85 ASP A N 1
ATOM 616 C CA . ASP A 1 85 ? 4.940 -12.077 0.737 1.00 91.81 85 ASP A CA 1
ATOM 617 C C . ASP A 1 85 ? 5.077 -13.043 1.918 1.00 91.81 85 ASP A C 1
ATOM 619 O O . ASP A 1 85 ? 4.119 -13.727 2.289 1.00 91.81 85 ASP A O 1
ATOM 623 N N . LEU A 1 86 ? 6.272 -13.121 2.513 1.00 92.25 86 LEU A N 1
ATOM 624 C CA . LEU A 1 86 ? 6.483 -13.878 3.743 1.00 92.25 86 LEU A CA 1
ATOM 625 C C . LEU A 1 86 ? 5.659 -13.284 4.890 1.00 92.25 86 LEU A C 1
ATOM 627 O O . LEU A 1 86 ? 4.928 -14.027 5.542 1.00 92.25 86 LEU A O 1
ATOM 631 N N . GLY A 1 87 ? 5.732 -11.965 5.092 1.00 91.50 87 GLY A N 1
ATOM 63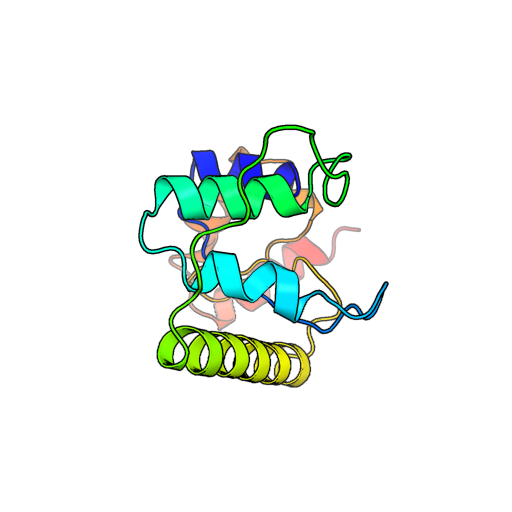2 C CA . GLY A 1 87 ? 4.945 -11.264 6.106 1.00 91.50 87 GLY A CA 1
ATOM 633 C C . GLY A 1 87 ? 3.443 -11.478 5.918 1.00 91.50 87 GLY A C 1
ATOM 634 O O . GLY A 1 87 ? 2.765 -11.895 6.851 1.00 91.50 87 GLY A O 1
ATOM 635 N N . PHE A 1 88 ? 2.940 -11.294 4.697 1.00 91.25 88 PHE A N 1
ATOM 636 C CA . PHE A 1 88 ? 1.534 -11.490 4.340 1.00 91.25 88 PHE A CA 1
ATOM 637 C C . PHE A 1 88 ? 1.017 -12.869 4.768 1.00 91.25 88 PHE A C 1
ATOM 639 O O . PHE A 1 88 ? -0.023 -12.973 5.416 1.00 91.25 88 PHE A O 1
ATOM 646 N N . ARG A 1 89 ? 1.779 -13.929 4.464 1.00 89.81 89 ARG A N 1
ATOM 647 C CA . ARG A 1 89 ? 1.434 -15.302 4.860 1.00 89.81 89 ARG A CA 1
ATOM 648 C C . ARG A 1 89 ? 1.552 -15.524 6.365 1.00 89.81 89 ARG A C 1
ATOM 650 O O . ARG A 1 89 ? 0.684 -16.161 6.949 1.00 89.81 89 ARG A O 1
ATOM 657 N N . GLN A 1 90 ? 2.612 -15.018 6.991 1.00 92.38 90 GLN A N 1
ATOM 658 C CA . GLN A 1 90 ? 2.876 -15.237 8.413 1.00 92.38 90 GLN A CA 1
ATOM 659 C C . GLN A 1 90 ? 1.862 -14.527 9.318 1.00 92.38 90 GLN A C 1
ATOM 661 O O . GLN A 1 90 ? 1.488 -15.074 10.352 1.00 92.38 90 GLN A O 1
ATOM 666 N N . PHE A 1 91 ? 1.394 -13.341 8.926 1.00 88.62 91 PHE A N 1
ATOM 667 C CA . PHE A 1 91 ? 0.338 -12.617 9.635 1.00 88.62 91 PHE A CA 1
ATOM 668 C C . PHE A 1 91 ? -1.076 -13.122 9.308 1.00 88.62 91 PHE A C 1
ATOM 670 O O . PHE A 1 91 ? -2.035 -12.660 9.921 1.00 88.62 91 PHE A O 1
ATOM 677 N N . GLY A 1 92 ? -1.216 -14.072 8.377 1.00 88.44 92 GLY A N 1
ATOM 678 C CA . GLY A 1 92 ? -2.503 -14.677 8.034 1.00 88.44 92 GLY A CA 1
ATOM 679 C C . GLY A 1 92 ? -3.472 -13.715 7.346 1.00 88.44 92 GLY A C 1
ATOM 680 O O . GLY A 1 92 ? -4.676 -13.816 7.561 1.00 88.44 92 GLY A O 1
ATOM 681 N N . PHE A 1 93 ? -2.973 -12.765 6.547 1.00 88.50 93 PHE A N 1
ATOM 682 C CA . PHE A 1 93 ? -3.847 -11.866 5.792 1.00 88.50 93 PHE A CA 1
ATOM 683 C C . PHE A 1 93 ? -4.611 -12.648 4.717 1.00 88.50 93 PHE A C 1
ATOM 685 O O . PHE A 1 93 ? -4.029 -13.406 3.944 1.00 88.50 93 PHE A O 1
ATOM 692 N N . GLU A 1 94 ? -5.930 -12.463 4.668 1.00 83.38 94 GLU A N 1
ATOM 693 C CA . GLU A 1 94 ? -6.830 -13.282 3.838 1.00 83.38 94 GLU A CA 1
ATOM 694 C C . GLU A 1 94 ? -6.971 -12.763 2.398 1.00 83.38 94 GLU A C 1
ATOM 696 O O . GLU A 1 94 ? -7.563 -13.425 1.550 1.00 83.38 94 GLU A O 1
ATOM 701 N N . GLY A 1 95 ? -6.440 -11.575 2.106 1.00 84.75 95 GLY A N 1
ATOM 702 C CA . GLY A 1 95 ? -6.539 -10.957 0.788 1.00 84.75 95 GLY A CA 1
ATOM 703 C C . GLY A 1 95 ? -5.922 -9.564 0.728 1.00 84.75 95 GLY A C 1
ATOM 704 O O . GLY A 1 95 ? -5.397 -9.049 1.717 1.00 84.75 95 GLY A O 1
ATOM 705 N N . THR A 1 96 ? -5.993 -8.953 -0.452 1.00 83.31 96 THR A N 1
ATOM 706 C CA . THR A 1 96 ? -5.541 -7.580 -0.709 1.00 83.31 96 THR A CA 1
ATOM 707 C C . THR A 1 96 ? -6.715 -6.702 -1.170 1.00 83.31 96 THR A C 1
ATOM 709 O O . THR A 1 96 ? -7.513 -7.192 -1.966 1.00 83.31 96 THR A O 1
ATOM 712 N N . PRO A 1 97 ? -6.797 -5.424 -0.745 1.00 84.62 97 PRO A N 1
ATOM 713 C CA . PRO A 1 97 ? -5.904 -4.778 0.215 1.00 84.62 97 PRO A CA 1
ATOM 714 C C . PRO A 1 97 ? -6.175 -5.219 1.662 1.00 84.62 97 PRO A C 1
ATOM 716 O O . PRO A 1 97 ? -7.308 -5.480 2.059 1.00 84.62 97 PRO A O 1
ATOM 719 N N . TRP A 1 98 ? -5.115 -5.236 2.472 1.00 87.56 98 TRP A N 1
ATOM 720 C CA . TRP A 1 98 ? -5.199 -5.359 3.926 1.00 87.56 98 TRP A CA 1
ATOM 721 C C . TRP A 1 98 ? -4.595 -4.102 4.548 1.00 87.56 98 TRP A C 1
ATOM 723 O O . TRP A 1 98 ? -3.393 -3.872 4.430 1.00 87.56 98 TRP A O 1
ATOM 733 N N . VAL A 1 99 ? -5.430 -3.249 5.146 1.00 87.94 99 VAL A N 1
ATOM 734 C CA . VAL A 1 99 ? -5.015 -1.924 5.629 1.00 87.94 99 VAL A CA 1
ATOM 735 C C . VAL A 1 99 ? -4.861 -1.943 7.140 1.00 87.94 99 VAL A C 1
ATOM 737 O O . VAL A 1 99 ? -5.769 -2.378 7.850 1.00 87.94 99 VAL A O 1
ATOM 740 N N . LEU A 1 100 ? -3.719 -1.451 7.615 1.00 88.81 100 LEU A N 1
ATOM 741 C CA . LEU A 1 100 ? -3.393 -1.327 9.030 1.00 88.81 100 LEU A CA 1
ATOM 742 C C . LEU A 1 100 ? -3.121 0.140 9.379 1.00 88.81 100 LEU A C 1
ATOM 744 O O . LEU A 1 100 ? -2.551 0.872 8.568 1.00 88.81 100 LEU A O 1
ATOM 748 N N . THR A 1 101 ? -3.497 0.551 10.587 1.00 87.00 101 THR A N 1
ATOM 749 C CA . THR A 1 101 ? -3.004 1.784 11.212 1.00 87.00 101 THR A CA 1
ATOM 750 C C . THR A 1 101 ? -1.532 1.622 11.605 1.00 87.00 101 THR A C 1
ATOM 752 O O . THR A 1 101 ? -1.010 0.505 11.654 1.00 87.00 101 THR A O 1
ATOM 755 N N . ASP A 1 102 ? -0.847 2.720 11.917 1.00 83.62 102 ASP A N 1
ATOM 756 C CA . ASP A 1 102 ? 0.531 2.702 12.434 1.00 83.62 102 ASP A CA 1
ATOM 757 C C . ASP A 1 102 ? 0.657 1.975 13.787 1.00 83.62 102 ASP A C 1
ATOM 759 O O . ASP A 1 102 ? 1.687 1.372 14.086 1.00 83.62 102 ASP A O 1
ATOM 763 N N . THR A 1 103 ? -0.426 1.961 14.560 1.00 81.94 103 THR A N 1
ATOM 764 C CA . THR A 1 103 ? -0.613 1.192 15.797 1.00 81.94 103 THR A CA 1
ATOM 765 C C . THR A 1 103 ? -0.970 -0.285 15.570 1.00 81.94 103 THR A C 1
ATOM 767 O O . THR A 1 103 ? -1.046 -1.054 16.527 1.00 81.94 103 THR A O 1
ATOM 770 N N . GLY A 1 104 ? -1.136 -0.717 14.314 1.00 81.69 104 GLY A N 1
ATOM 771 C CA . GLY A 1 104 ? -1.343 -2.118 13.933 1.00 81.69 104 GLY A CA 1
ATOM 772 C C . GLY A 1 104 ? -2.805 -2.570 13.860 1.00 81.69 104 GLY A C 1
ATOM 773 O O . GLY A 1 104 ? -3.061 -3.765 13.702 1.00 81.69 104 GLY A O 1
ATOM 774 N N . PHE A 1 105 ? -3.778 -1.658 13.943 1.00 82.62 105 PHE A N 1
ATOM 775 C CA . PHE A 1 105 ? -5.197 -2.006 13.854 1.00 82.62 105 PHE A CA 1
ATOM 776 C C . PHE A 1 105 ? -5.659 -2.154 12.411 1.00 82.62 105 PHE A C 1
ATOM 778 O O . PHE A 1 105 ? -5.392 -1.302 11.569 1.00 82.62 105 PHE A O 1
ATOM 785 N N . ARG A 1 106 ? -6.416 -3.216 12.123 1.00 84.12 106 ARG A N 1
ATOM 786 C CA . ARG A 1 106 ? -7.008 -3.427 10.799 1.00 84.12 106 ARG A CA 1
ATOM 787 C C . ARG A 1 106 ? -8.166 -2.464 10.556 1.00 84.12 106 ARG A C 1
ATOM 789 O O . ARG A 1 106 ? -9.141 -2.471 11.305 1.00 84.12 106 ARG A O 1
ATOM 796 N N . LEU A 1 107 ? -8.105 -1.725 9.452 1.00 82.06 107 LEU A N 1
ATOM 797 C CA . LEU A 1 107 ? -9.243 -0.974 8.926 1.00 82.06 107 LEU A CA 1
ATOM 798 C C . LEU A 1 107 ? -10.066 -1.886 8.008 1.00 82.06 107 LEU A C 1
ATOM 800 O O . LEU A 1 107 ? -9.532 -2.488 7.074 1.00 82.06 107 LEU A O 1
ATOM 804 N N . SER A 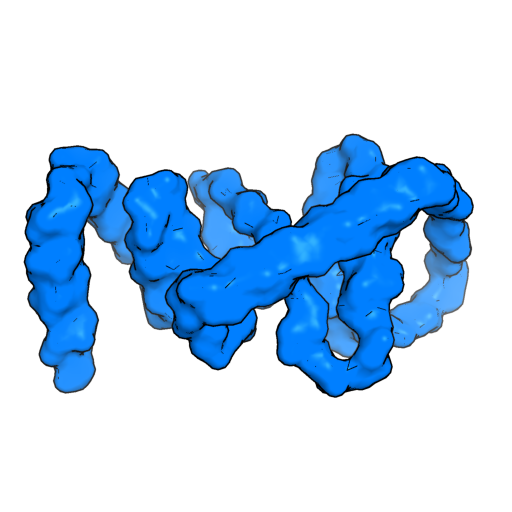1 108 ? -11.367 -2.016 8.277 1.00 76.38 108 SER A N 1
ATOM 805 C CA . SER A 1 108 ? -12.271 -2.777 7.406 1.00 76.38 108 SER A CA 1
ATOM 806 C C . SER A 1 108 ? -12.551 -2.010 6.112 1.00 76.38 108 SER A C 1
ATOM 808 O O . SER A 1 108 ? -12.543 -0.780 6.089 1.00 76.38 108 SER A O 1
ATOM 810 N N . THR A 1 109 ? -12.863 -2.720 5.028 1.00 71.06 109 THR A N 1
ATOM 811 C CA . THR A 1 109 ? -13.168 -2.098 3.728 1.00 71.06 109 THR A CA 1
ATOM 812 C C . THR A 1 109 ? -14.329 -1.102 3.812 1.00 71.06 109 THR A C 1
ATOM 814 O O . THR A 1 109 ? -14.300 -0.069 3.149 1.00 71.06 109 THR A O 1
ATOM 817 N N . GLY A 1 110 ? -15.321 -1.368 4.671 1.00 69.62 110 GLY A N 1
ATOM 818 C CA . GLY A 1 110 ? -16.433 -0.447 4.922 1.00 69.62 110 GLY A CA 1
ATOM 819 C C . GLY A 1 110 ? -15.987 0.874 5.556 1.00 69.62 110 GLY A C 1
ATOM 820 O O . GLY A 1 110 ? -16.471 1.932 5.165 1.00 69.62 110 GLY A O 1
ATOM 821 N N . LEU A 1 111 ? -15.010 0.838 6.471 1.00 72.75 111 LEU A N 1
ATOM 822 C CA . LEU A 1 111 ? -14.420 2.048 7.057 1.00 72.75 111 LEU A CA 1
ATOM 823 C C . LEU A 1 111 ? -13.634 2.860 6.021 1.00 72.75 111 LEU A C 1
ATOM 825 O O . LEU A 1 111 ? -13.701 4.084 6.044 1.00 72.75 111 LEU A O 1
ATOM 829 N N . LEU A 1 112 ? -12.958 2.202 5.072 1.00 72.06 112 LEU A N 1
ATOM 830 C CA . LEU A 1 112 ? -12.209 2.877 4.001 1.00 72.06 112 LEU A CA 1
ATOM 831 C C . LEU A 1 112 ? -13.101 3.723 3.072 1.00 72.06 112 LEU A C 1
ATOM 833 O O . LEU A 1 112 ? -12.607 4.625 2.397 1.00 72.06 112 LEU A O 1
ATOM 837 N N . ALA A 1 113 ? -14.412 3.462 3.037 1.00 70.19 113 ALA A N 1
ATOM 838 C CA . ALA A 1 113 ? -15.371 4.260 2.277 1.00 70.19 113 ALA A CA 1
ATOM 839 C C . ALA A 1 113 ? -15.809 5.552 3.001 1.00 70.19 113 ALA A C 1
ATOM 841 O O . ALA A 1 113 ? -16.389 6.432 2.363 1.00 70.19 113 ALA A O 1
ATOM 842 N N . GLU A 1 114 ? -15.520 5.693 4.301 1.00 74.38 114 GLU A N 1
ATOM 843 C CA . GLU A 1 114 ? -16.023 6.771 5.161 1.00 74.38 114 GLU A CA 1
ATOM 844 C C . GLU A 1 114 ? -14.887 7.474 5.941 1.00 74.38 114 GLU A C 1
ATOM 846 O O . GLU A 1 114 ? -14.682 7.186 7.122 1.00 74.38 114 GLU A O 1
ATOM 851 N N . PRO A 1 115 ? -14.170 8.449 5.341 1.00 69.00 115 PRO A N 1
ATOM 852 C CA . PRO A 1 115 ? -12.994 9.084 5.958 1.00 69.00 115 PRO A CA 1
ATOM 853 C C . PRO A 1 115 ? -13.250 9.683 7.346 1.00 69.00 115 PRO A C 1
ATOM 855 O O . PRO A 1 115 ? -12.461 9.489 8.265 1.00 69.00 115 PRO A O 1
ATOM 858 N N . ALA A 1 116 ? -14.408 10.321 7.544 1.00 72.81 116 ALA A N 1
ATOM 859 C CA . ALA A 1 116 ? -14.785 10.897 8.836 1.00 72.81 116 ALA A CA 1
ATOM 860 C C . ALA A 1 116 ? -14.879 9.847 9.962 1.00 72.81 116 ALA A C 1
ATOM 862 O O . ALA A 1 116 ? -14.647 10.161 11.129 1.00 72.81 116 ALA A O 1
ATOM 863 N N . ARG A 1 117 ? -15.202 8.588 9.630 1.00 77.50 117 ARG A N 1
ATOM 864 C CA . ARG A 1 117 ? -15.203 7.487 10.602 1.00 77.50 117 ARG A CA 1
ATOM 865 C C . ARG A 1 117 ? -13.798 6.972 10.890 1.00 77.50 117 ARG A C 1
ATOM 867 O O . ARG A 1 117 ? -13.570 6.501 11.998 1.00 77.50 117 ARG A O 1
ATOM 874 N N . ILE A 1 118 ? -12.873 7.086 9.937 1.00 77.94 118 ILE A N 1
ATOM 875 C CA . ILE A 1 118 ? -11.460 6.736 10.133 1.00 77.94 118 ILE A CA 1
ATOM 876 C C . ILE A 1 118 ? -10.810 7.724 11.099 1.00 77.94 118 ILE A C 1
ATOM 878 O O . ILE A 1 118 ? -10.167 7.294 12.047 1.00 77.94 118 ILE A O 1
ATOM 882 N N . ASP A 1 119 ? -11.041 9.027 10.929 1.00 79.44 119 ASP A N 1
ATOM 883 C CA . ASP A 1 119 ? -10.513 10.049 11.841 1.00 79.44 119 ASP A CA 1
ATOM 884 C C . ASP A 1 119 ? -10.995 9.836 13.283 1.00 79.44 119 ASP A C 1
ATOM 886 O O . ASP A 1 119 ? -10.202 9.843 14.226 1.00 79.44 119 ASP A O 1
ATOM 890 N N . LEU A 1 120 ? -12.293 9.565 13.456 1.00 79.75 120 LEU A N 1
ATOM 891 C CA . LEU A 1 120 ? -12.851 9.237 14.765 1.00 79.75 120 LEU A CA 1
ATOM 892 C C . LEU A 1 120 ? -12.277 7.928 15.323 1.00 79.75 120 LEU A C 1
ATOM 894 O O . LEU A 1 120 ? -11.984 7.856 16.516 1.00 79.75 120 LEU A O 1
ATOM 898 N N . PHE A 1 121 ? -12.118 6.907 14.478 1.00 81.19 121 PHE A N 1
ATOM 899 C CA . PHE A 1 121 ? -11.520 5.632 14.859 1.00 81.19 121 PHE A CA 1
ATOM 900 C C . PHE A 1 121 ? -10.091 5.829 15.372 1.00 81.19 121 PHE A C 1
ATOM 902 O O . PHE A 1 121 ? -9.826 5.472 16.515 1.00 81.19 121 PHE A O 1
ATOM 909 N N . LEU A 1 122 ? -9.225 6.484 14.592 1.00 82.38 122 LEU A N 1
ATOM 910 C CA . LEU A 1 122 ? -7.828 6.754 14.944 1.00 82.38 122 LEU A CA 1
ATOM 911 C C . LEU A 1 122 ? -7.726 7.549 16.247 1.00 82.38 122 LEU A C 1
ATOM 913 O O . LEU A 1 122 ? -7.129 7.083 17.211 1.00 82.38 122 LEU A O 1
ATOM 917 N N . LYS A 1 123 ? -8.436 8.680 16.356 1.00 83.44 123 LYS A N 1
ATOM 918 C CA . LYS A 1 123 ? -8.466 9.488 17.591 1.00 83.44 123 LYS A CA 1
ATOM 919 C C . LYS A 1 123 ? -8.916 8.702 18.822 1.00 83.44 123 LYS A C 1
ATOM 921 O O . LYS A 1 123 ? -8.513 9.028 19.937 1.00 83.44 123 LYS A O 1
ATOM 926 N N . THR A 1 124 ? -9.772 7.701 18.629 1.00 80.06 124 THR A N 1
ATOM 927 C CA . THR A 1 124 ? -10.252 6.838 19.708 1.00 80.06 124 THR A CA 1
ATOM 928 C C . THR A 1 124 ? -9.223 5.769 20.067 1.00 80.06 124 THR A C 1
ATOM 930 O O . THR A 1 124 ? -9.024 5.516 21.252 1.00 80.06 124 THR A O 1
ATOM 933 N N . THR A 1 125 ? -8.568 5.148 19.082 1.00 79.19 125 THR A N 1
ATOM 934 C CA . THR A 1 125 ? -7.667 4.004 19.290 1.00 79.19 125 THR A CA 1
ATOM 935 C C . THR A 1 125 ? -6.224 4.385 19.598 1.00 79.19 125 THR A C 1
ATOM 937 O O . THR A 1 125 ? -5.566 3.657 20.331 1.00 79.19 125 THR A O 1
ATOM 940 N N . ASP A 1 126 ? -5.729 5.514 19.096 1.00 79.50 126 ASP A N 1
ATOM 941 C CA . ASP A 1 126 ? -4.344 5.963 19.287 1.00 79.50 126 ASP A CA 1
ATOM 942 C C . ASP A 1 126 ? -3.927 6.121 20.762 1.00 79.50 126 ASP A C 1
ATOM 944 O O . ASP A 1 126 ? -2.803 5.745 21.103 1.00 79.50 126 ASP A O 1
ATOM 948 N N . PRO A 1 127 ? -4.781 6.622 21.681 1.00 82.12 127 PRO A N 1
ATOM 949 C CA . PRO A 1 127 ? -4.430 6.680 23.098 1.00 82.12 127 PRO A CA 1
ATOM 950 C C . PRO A 1 127 ? -4.639 5.351 23.850 1.00 82.12 127 PRO A C 1
ATOM 952 O O . PRO A 1 127 ? -4.369 5.296 25.051 1.00 82.12 127 PRO A O 1
ATOM 955 N N . MET A 1 128 ? -5.161 4.298 23.207 1.00 81.88 128 MET A N 1
ATOM 956 C CA . MET A 1 128 ? -5.482 3.028 23.867 1.00 81.88 128 MET A CA 1
ATOM 957 C C . MET A 1 128 ? -4.266 2.101 23.958 1.00 81.88 128 MET A C 1
ATOM 959 O O . MET A 1 128 ? -3.464 2.001 23.033 1.00 81.88 128 MET A O 1
ATOM 963 N N . SER A 1 129 ? -4.170 1.334 25.049 1.00 79.81 129 SER A N 1
ATOM 964 C CA . SER A 1 129 ? -3.282 0.167 25.074 1.00 79.81 129 SER A CA 1
ATOM 965 C C . SER A 1 129 ? -3.775 -0.905 24.084 1.00 79.81 129 SER A C 1
ATOM 967 O O . SER A 1 129 ? -4.980 -0.962 23.796 1.00 79.81 129 SER A O 1
ATOM 969 N N . PRO A 1 130 ? -2.902 -1.811 23.605 1.00 71.56 130 PRO A N 1
ATOM 970 C CA . PRO A 1 130 ? -3.305 -2.907 22.720 1.00 71.56 130 PRO A CA 1
ATOM 971 C C . PRO A 1 130 ? -4.496 -3.723 23.258 1.00 71.56 130 PRO A C 1
ATOM 973 O O . PRO A 1 130 ? -5.400 -4.079 22.505 1.00 71.56 130 PRO A O 1
ATOM 976 N N . GLU A 1 131 ? -4.568 -3.953 24.574 1.00 78.06 131 GLU A N 1
ATOM 977 C CA . GLU A 1 131 ? -5.662 -4.695 25.220 1.00 78.06 131 GLU A CA 1
ATOM 978 C C . GLU A 1 131 ? -6.969 -3.893 25.319 1.00 78.06 131 GLU A C 1
ATOM 980 O O . GLU A 1 131 ? -8.064 -4.461 25.401 1.00 78.06 131 GLU A O 1
ATOM 985 N N . GLN A 1 132 ? -6.888 -2.564 25.405 1.00 79.50 132 GLN A N 1
ATOM 986 C CA . GLN A 1 132 ? -8.065 -1.693 25.387 1.00 79.50 132 GLN A CA 1
ATOM 987 C C . GLN A 1 132 ? -8.652 -1.626 23.979 1.00 79.50 132 GLN A C 1
ATOM 989 O O . GLN A 1 132 ? -9.863 -1.782 23.814 1.00 79.50 132 GLN A O 1
ATOM 994 N N . ALA A 1 133 ? -7.790 -1.486 22.977 1.00 71.19 133 ALA A N 1
ATOM 995 C CA . ALA A 1 133 ? -8.204 -1.439 21.590 1.00 71.19 133 ALA A CA 1
ATOM 996 C C . ALA A 1 133 ? -8.768 -2.781 21.095 1.00 71.19 133 ALA A C 1
ATOM 998 O O . ALA A 1 133 ? -9.802 -2.780 20.435 1.00 71.19 133 ALA A O 1
ATOM 999 N N . ASP A 1 134 ? -8.190 -3.928 21.478 1.00 69.81 134 ASP A N 1
ATOM 1000 C CA . ASP A 1 134 ? -8.746 -5.251 21.136 1.00 69.81 134 ASP A CA 1
ATOM 1001 C C . ASP A 1 134 ? -10.173 -5.439 21.690 1.00 69.81 134 ASP A C 1
ATOM 1003 O O . ASP A 1 134 ? -11.075 -5.923 21.001 1.00 69.81 134 ASP A O 1
ATOM 1007 N N . ARG A 1 135 ? -10.426 -4.975 22.921 1.00 77.12 135 ARG A N 1
ATOM 1008 C CA . ARG A 1 135 ? -11.779 -4.975 23.503 1.00 77.12 135 ARG A CA 1
ATOM 1009 C C . ARG A 1 135 ? -12.727 -4.039 22.765 1.00 77.12 135 ARG A C 1
ATOM 1011 O O . ARG A 1 135 ? -13.858 -4.437 22.493 1.00 77.12 135 ARG A O 1
ATOM 1018 N N . PHE A 1 136 ? -12.279 -2.831 22.430 1.00 76.56 136 PHE A N 1
ATOM 1019 C CA . PHE A 1 136 ? -13.071 -1.890 21.643 1.00 76.56 136 PHE A CA 1
ATOM 1020 C C . PHE A 1 136 ? -13.436 -2.503 20.286 1.00 76.56 136 PHE A C 1
ATOM 1022 O O . PHE A 1 136 ? -14.617 -2.626 19.971 1.00 76.56 136 PHE A O 1
ATOM 1029 N N . LEU A 1 137 ? -12.459 -3.017 19.539 1.00 69.19 137 LEU A N 1
ATOM 1030 C CA . LEU A 1 137 ? -12.663 -3.649 18.235 1.00 69.19 137 LEU A CA 1
ATOM 1031 C C . LEU A 1 137 ? -13.648 -4.817 18.284 1.00 69.19 137 LEU A C 1
ATOM 1033 O O . LEU A 1 137 ? -14.525 -4.903 17.427 1.00 69.19 137 LEU A O 1
ATOM 1037 N N . LYS A 1 138 ? -13.579 -5.668 19.313 1.00 70.88 138 LYS A N 1
ATOM 1038 C CA . LYS A 1 138 ? -14.569 -6.737 19.526 1.00 70.88 138 LYS A CA 1
ATOM 1039 C C . LYS A 1 138 ? -15.990 -6.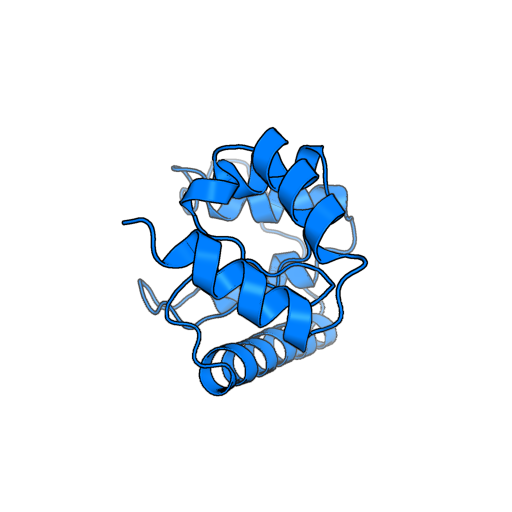200 19.689 1.00 70.88 138 LYS A C 1
ATOM 1041 O O . LYS A 1 138 ? -16.924 -6.843 19.227 1.00 70.88 138 LYS A O 1
ATOM 1046 N N . THR A 1 139 ? -16.178 -5.029 20.298 1.00 70.44 139 THR A N 1
ATOM 1047 C CA . THR A 1 139 ? -17.510 -4.406 20.424 1.00 70.44 139 THR A CA 1
ATOM 1048 C C . THR A 1 139 ? -17.999 -3.723 19.149 1.00 70.44 139 THR A C 1
ATOM 1050 O O . THR A 1 139 ? -19.208 -3.652 18.936 1.00 70.44 139 THR A O 1
ATOM 1053 N N . VAL A 1 140 ? -17.093 -3.237 18.293 1.00 65.12 140 VAL A N 1
ATOM 1054 C CA . VAL A 1 140 ? -17.473 -2.586 17.027 1.00 65.12 140 VAL A CA 1
ATOM 1055 C C . VAL A 1 140 ? -17.724 -3.617 15.920 1.00 65.12 140 VAL A C 1
ATOM 1057 O O . VAL A 1 140 ? -18.680 -3.470 15.168 1.00 65.12 140 VAL A O 1
ATOM 1060 N N . ASN A 1 141 ? -16.934 -4.696 15.866 1.00 57.66 141 ASN A N 1
ATOM 1061 C CA . ASN A 1 141 ? -17.045 -5.752 14.850 1.00 57.66 141 ASN A CA 1
ATOM 1062 C C . ASN A 1 141 ? -18.128 -6.810 15.143 1.00 57.66 141 ASN A C 1
ATOM 1064 O O . ASN A 1 141 ? -18.372 -7.659 14.299 1.00 57.66 141 ASN A O 1
ATOM 1068 N N . THR A 1 142 ? -18.769 -6.803 16.318 1.00 51.69 142 THR A N 1
ATOM 1069 C CA . THR A 1 142 ? -19.865 -7.744 16.655 1.00 51.69 142 THR A CA 1
ATOM 1070 C C . THR A 1 142 ? -21.254 -7.236 16.271 1.00 51.69 142 THR A C 1
ATOM 1072 O O . THR A 1 142 ? -22.244 -7.923 16.512 1.00 51.69 142 THR A O 1
ATOM 1075 N N . ARG A 1 143 ? -21.350 -6.041 15.681 1.00 41.56 143 ARG A N 1
ATOM 1076 C CA . ARG A 1 143 ? -22.596 -5.522 15.109 1.00 41.56 143 ARG A CA 1
ATOM 1077 C C . ARG A 1 143 ? -22.606 -5.773 13.602 1.00 41.56 143 ARG A C 1
ATOM 1079 O O . ARG A 1 143 ? -22.363 -4.848 12.832 1.00 41.56 143 ARG A O 1
ATOM 1086 N N . GLU A 1 144 ? -22.861 -7.020 13.222 1.00 39.69 144 GLU A N 1
ATOM 1087 C CA . GLU A 1 144 ? -23.410 -7.372 11.903 1.00 39.69 144 GLU A CA 1
ATOM 1088 C C . GLU A 1 144 ? -24.925 -7.570 12.012 1.00 39.69 144 GLU A C 1
ATOM 1090 O O . GLU A 1 144 ? -25.374 -8.142 13.035 1.00 39.69 144 GLU A O 1
#

Radius of gyration: 17.64 Å; chains: 1; bounding box: 44×28×54 Å